Protein AF-A0A7Z0DKK2-F1 (afdb_monomer_lite)

Radius of gyration: 14.48 Å; chains: 1; bounding box: 35×34×40 Å

Secondary structure (DSSP, 8-state):
-EEEEE-TTS-EEEEE----TTTHHHHHHHHHHHHHTT-B--B---GGGGTT-HHHHHHTTB-B------GGG-SS-TTT-TGGGT-EEE--TTTS-EEETTTTEEES-STTTT--S-TT---TTSHHHHHHHHTT-EES-SSS-BTTEEES-SS--------

InterPro domains:
  IPR009045 Peptidase M74/Hedgehog-like, zinc-binding domain superfamily [G3DSA:3.30.1380.10] (10-151)
  IPR009045 Peptidase M74/Hedgehog-like, zinc-binding domain superfamily [SSF55166] (3-151)
  IPR039561 Peptidase M15C [PF13539] (80-151)

pLDDT: mean 92.56, std 10.52, range [48.66, 98.81]

Foldseek 3Di:
DKAWAQAPVRDIDIADEDAAPLCPVLVRQLRVLRRVVRQHAHGHYECVVVVQDPQVCLLSQYWYFAGPDDPVRDPDDLQQDRNSRRFKIFTRCALQWWQDPVVRDTPPDCPNVVQDDDRRGDDDVDSNNCSQVQQQW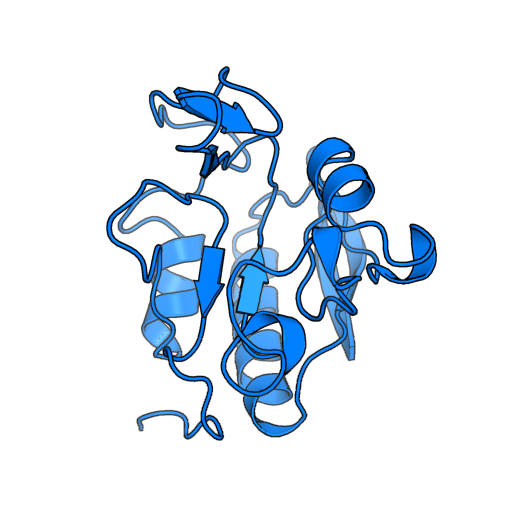DACQDPTRGRRMIGNDTRDDRDDGDD

Organism: NCBI:txid860243

Sequence (163 aa):
MRVSFMDFDGVKQRGQLVVNRDVAASVSRIFSSLYDARFPIRKMQPVEEYDGDANASLADDNTSAYNCRREDQINAPFRESPHANGRAIDINPFENPWKDLRCTCWFPSGDYRARKEAPGVILRDGVVWKAFRREGWIWQNIDVPDYMHFDTGYPSEPFRSRP

Structure (mmCIF, N/CA/C/O backbone):
data_AF-A0A7Z0DKK2-F1
#
_entry.id   AF-A0A7Z0DKK2-F1
#
loop_
_atom_site.group_PDB
_atom_site.id
_atom_site.type_symbol
_atom_site.label_atom_id
_atom_site.label_alt_id
_atom_site.label_comp_id
_atom_site.label_asym_id
_atom_site.label_entity_id
_atom_site.label_seq_id
_atom_site.pdbx_PDB_ins_code
_atom_site.Cartn_x
_atom_site.Cartn_y
_atom_site.Cartn_z
_atom_site.occupancy
_atom_site.B_iso_or_equiv
_atom_site.auth_seq_id
_atom_site.auth_comp_id
_atom_site.auth_asym_id
_atom_site.auth_atom_id
_atom_site.pdbx_PDB_model_num
ATOM 1 N N . MET A 1 1 ? -8.392 -13.034 5.274 1.00 96.75 1 MET A N 1
ATOM 2 C CA . MET A 1 1 ? -9.085 -12.320 6.374 1.00 96.75 1 MET A CA 1
ATOM 3 C C . MET A 1 1 ? -9.907 -11.162 5.814 1.00 96.75 1 MET A C 1
ATOM 5 O O . MET A 1 1 ? -9.621 -10.729 4.707 1.00 96.75 1 MET A O 1
ATOM 9 N N . ARG A 1 2 ? -10.915 -10.664 6.545 1.00 97.62 2 ARG A N 1
ATOM 10 C CA . ARG A 1 2 ? -11.711 -9.488 6.143 1.00 97.62 2 ARG A CA 1
ATOM 11 C C . ARG A 1 2 ? -11.484 -8.329 7.107 1.00 97.62 2 ARG A C 1
ATOM 13 O O . ARG A 1 2 ? -11.580 -8.542 8.314 1.00 97.62 2 ARG A O 1
ATOM 20 N N . VAL A 1 3 ? -11.264 -7.127 6.582 1.00 97.88 3 VAL A N 1
ATOM 21 C CA . VAL A 1 3 ? -11.042 -5.892 7.359 1.00 97.88 3 VAL A CA 1
ATOM 22 C C . VAL A 1 3 ? -11.992 -4.789 6.893 1.00 97.88 3 VAL A C 1
ATOM 24 O O . VAL A 1 3 ? -12.521 -4.855 5.784 1.00 97.88 3 VAL A O 1
ATOM 27 N N . SER A 1 4 ? -12.262 -3.804 7.752 1.00 98.12 4 SER A N 1
ATOM 28 C CA . SER A 1 4 ? -13.007 -2.602 7.347 1.00 98.12 4 SER A CA 1
ATOM 29 C C . SER A 1 4 ? -12.024 -1.530 6.881 1.00 98.12 4 SER A C 1
ATOM 31 O O . SER A 1 4 ? -10.928 -1.440 7.428 1.00 98.12 4 SER A O 1
ATOM 33 N N . PHE A 1 5 ? -12.420 -0.721 5.905 1.00 98.56 5 PHE A N 1
ATOM 34 C CA . PHE A 1 5 ? -11.668 0.453 5.456 1.00 98.56 5 PHE A CA 1
ATOM 35 C C . PHE A 1 5 ? -12.638 1.588 5.106 1.00 98.56 5 PHE A C 1
ATOM 37 O O . PHE A 1 5 ? -13.845 1.357 5.016 1.00 98.56 5 PHE A O 1
ATOM 44 N N . MET A 1 6 ? -12.124 2.806 4.966 1.00 98.56 6 MET A N 1
ATOM 45 C CA . MET A 1 6 ? -12.878 3.938 4.424 1.00 98.56 6 MET A CA 1
ATOM 46 C C . MET A 1 6 ? -12.463 4.111 2.970 1.00 98.56 6 MET A C 1
ATOM 48 O O . MET A 1 6 ? -11.263 4.142 2.697 1.00 98.56 6 MET A O 1
ATOM 52 N N . ASP A 1 7 ? -13.417 4.185 2.049 1.00 98.44 7 ASP A N 1
ATOM 53 C CA . ASP A 1 7 ? -13.105 4.537 0.666 1.00 98.44 7 ASP A CA 1
ATOM 54 C C . ASP A 1 7 ? -12.812 6.037 0.514 1.00 98.44 7 ASP A C 1
ATOM 56 O O . ASP A 1 7 ? -12.811 6.805 1.482 1.00 98.44 7 ASP A O 1
ATOM 60 N N . PHE A 1 8 ? -12.514 6.458 -0.712 1.00 98.25 8 PHE A N 1
ATOM 61 C CA . PHE A 1 8 ? -12.205 7.855 -1.016 1.00 98.25 8 PHE A CA 1
ATOM 62 C C . PHE A 1 8 ? -13.402 8.800 -0.881 1.00 98.25 8 PHE A C 1
ATOM 64 O O . PHE A 1 8 ? -13.187 9.998 -0.703 1.00 98.25 8 PHE A O 1
ATOM 71 N N . ASP A 1 9 ? -14.629 8.277 -0.886 1.00 97.94 9 ASP A N 1
ATOM 72 C CA . ASP A 1 9 ? -15.845 9.045 -0.604 1.00 97.94 9 ASP A CA 1
ATOM 73 C C . ASP A 1 9 ? -16.131 9.116 0.910 1.00 97.94 9 ASP A C 1
ATOM 75 O O . ASP A 1 9 ? -17.108 9.723 1.356 1.00 97.94 9 ASP A O 1
ATOM 79 N N . GLY A 1 10 ? -15.268 8.510 1.733 1.00 97.44 10 GLY A N 1
ATOM 80 C CA . GLY A 1 10 ? -15.417 8.461 3.181 1.00 97.44 10 GLY A CA 1
ATOM 81 C C . GLY A 1 10 ? -16.514 7.499 3.636 1.00 97.44 10 GLY A C 1
ATOM 82 O O . GLY A 1 10 ? -17.016 7.633 4.758 1.00 97.44 10 GLY A O 1
ATOM 83 N N . VAL A 1 11 ? -16.889 6.536 2.794 1.00 98.38 11 VAL A N 1
ATOM 84 C CA . VAL A 1 11 ? -17.871 5.501 3.106 1.00 98.38 11 VAL A CA 1
ATOM 85 C C . VAL A 1 11 ? -17.153 4.264 3.635 1.00 98.38 11 VAL A C 1
ATOM 87 O O . VAL A 1 11 ? -16.093 3.852 3.163 1.00 98.38 11 VAL A O 1
ATOM 90 N N . LYS A 1 12 ? -17.734 3.654 4.670 1.00 98.38 12 LYS A N 1
ATOM 91 C CA . LYS A 1 12 ? -17.225 2.402 5.226 1.00 98.38 12 LYS A CA 1
ATOM 92 C C . LYS A 1 12 ? -17.419 1.274 4.220 1.00 98.38 12 LYS A C 1
ATOM 94 O O . LYS A 1 12 ? -18.549 0.942 3.871 1.00 98.38 12 LYS A O 1
ATOM 99 N N . GLN A 1 13 ? -16.329 0.592 3.913 1.00 98.56 13 GLN A N 1
ATOM 100 C CA . GLN A 1 13 ? -16.299 -0.607 3.092 1.00 98.56 13 GLN A CA 1
ATOM 101 C C . GLN A 1 13 ? -15.731 -1.799 3.867 1.00 98.56 13 GLN A C 1
ATOM 103 O O . GLN A 1 13 ? -15.197 -1.671 4.978 1.00 98.56 13 GLN A O 1
ATOM 108 N N . ARG A 1 14 ? -15.850 -2.991 3.275 1.00 98.00 14 ARG A N 1
ATOM 109 C CA . ARG A 1 14 ? -15.239 -4.219 3.791 1.00 98.00 14 ARG A CA 1
ATOM 110 C C . ARG A 1 14 ? -14.411 -4.886 2.703 1.00 98.00 14 ARG A C 1
ATOM 112 O O . ARG A 1 14 ? -14.945 -5.262 1.669 1.00 98.00 14 ARG A O 1
ATOM 119 N N . GLY A 1 15 ? -13.120 -5.038 2.970 1.00 97.75 15 GLY A N 1
ATOM 120 C CA . GLY A 1 15 ? -12.144 -5.612 2.051 1.00 97.75 15 GLY A CA 1
ATOM 121 C C . GLY A 1 15 ? -11.674 -6.991 2.485 1.00 97.75 15 GLY A C 1
ATOM 122 O O . GLY A 1 15 ? -11.906 -7.421 3.626 1.00 97.75 15 GLY A O 1
ATOM 123 N N . GLN A 1 16 ? -10.991 -7.683 1.578 1.00 98.19 16 GLN A N 1
ATOM 124 C CA . GLN A 1 16 ? -10.400 -8.987 1.839 1.00 98.19 16 GLN A CA 1
ATOM 125 C C . GLN A 1 16 ? -8.914 -8.989 1.486 1.00 98.19 16 GLN A C 1
ATOM 127 O O . GLN A 1 16 ? -8.526 -8.625 0.385 1.00 98.19 16 GLN A O 1
ATOM 132 N N . LEU A 1 17 ? -8.099 -9.463 2.429 1.00 98.06 17 LEU A N 1
ATOM 133 C CA . LEU A 1 17 ? -6.670 -9.702 2.238 1.00 98.06 17 LEU A CA 1
ATOM 134 C C . LEU A 1 17 ? -6.370 -11.172 2.485 1.00 98.06 17 LEU A C 1
ATOM 136 O O . LEU A 1 17 ? -6.801 -11.746 3.494 1.00 98.06 17 LEU A O 1
ATOM 140 N N . VAL A 1 18 ? -5.606 -11.779 1.589 1.00 97.25 18 VAL A N 1
ATOM 141 C CA . VAL A 1 18 ? -4.997 -13.090 1.805 1.00 97.25 18 VAL A CA 1
ATOM 142 C C . VAL A 1 18 ? -3.612 -12.838 2.390 1.00 97.25 18 VAL A C 1
ATOM 144 O O . VAL A 1 18 ? -2.803 -12.138 1.793 1.00 97.25 18 VAL A O 1
ATOM 147 N N . VAL A 1 19 ? -3.373 -13.329 3.604 1.00 97.44 19 VAL A N 1
ATOM 148 C CA . VAL A 1 19 ? -2.140 -13.085 4.365 1.00 97.44 19 VAL A CA 1
ATOM 149 C C . VAL A 1 19 ? -1.721 -14.363 5.069 1.00 97.44 19 VAL A C 1
ATOM 151 O O . VAL A 1 19 ? -2.560 -15.229 5.344 1.00 97.44 19 VAL A O 1
ATOM 154 N N . ASN A 1 20 ? -0.441 -14.466 5.405 1.00 96.25 20 ASN A N 1
ATOM 155 C CA . ASN A 1 20 ? 0.044 -15.546 6.243 1.00 96.25 20 ASN A CA 1
ATOM 156 C C . ASN A 1 20 ? -0.601 -15.479 7.635 1.00 96.25 20 ASN A C 1
ATOM 158 O O . ASN A 1 20 ? -0.921 -14.407 8.158 1.00 96.25 20 ASN A O 1
ATOM 162 N N . ARG A 1 21 ? -0.778 -16.642 8.265 1.00 95.94 21 ARG A N 1
ATOM 163 C CA . ARG A 1 21 ? -1.366 -16.733 9.604 1.00 95.94 21 ARG A CA 1
ATOM 164 C C . ARG A 1 21 ? -0.547 -15.965 10.644 1.00 95.94 21 ARG A C 1
ATOM 166 O O . ARG A 1 21 ? -1.140 -15.413 11.568 1.00 95.94 21 ARG A O 1
ATOM 173 N N . ASP A 1 22 ? 0.775 -15.933 10.504 1.00 96.19 22 ASP A N 1
ATOM 174 C CA . ASP A 1 22 ? 1.674 -15.279 11.462 1.00 96.19 22 ASP A CA 1
ATOM 175 C C . ASP A 1 22 ? 1.559 -13.741 11.474 1.00 96.19 22 ASP A C 1
ATOM 177 O O . ASP A 1 22 ? 1.733 -13.128 12.526 1.00 96.19 22 ASP A O 1
ATOM 181 N N . VAL A 1 23 ? 1.160 -13.114 10.363 1.00 97.62 23 VAL A N 1
ATOM 182 C CA . VAL A 1 23 ? 0.934 -11.659 10.283 1.00 97.62 23 VAL A CA 1
ATOM 183 C C . VAL A 1 23 ? -0.520 -11.242 10.518 1.00 97.62 23 VAL A C 1
ATOM 185 O O . VAL A 1 23 ? -0.780 -10.063 10.746 1.00 97.62 23 VAL A O 1
ATOM 188 N N . ALA A 1 24 ? -1.486 -12.166 10.513 1.00 97.50 24 ALA A N 1
ATOM 189 C CA . ALA A 1 24 ? -2.917 -11.834 10.521 1.00 97.50 24 ALA A CA 1
ATOM 190 C C . ALA A 1 24 ? -3.345 -10.902 11.676 1.00 97.50 24 ALA A C 1
ATOM 192 O O . ALA A 1 24 ? -4.135 -9.978 11.476 1.00 97.50 24 ALA A O 1
ATOM 193 N N . ALA A 1 25 ? -2.803 -11.106 12.883 1.00 96.94 25 ALA A N 1
ATOM 194 C CA . ALA A 1 25 ? -3.094 -10.245 14.032 1.00 96.94 25 ALA A CA 1
ATOM 195 C C . ALA A 1 25 ? -2.501 -8.833 13.875 1.00 96.94 25 ALA A C 1
ATOM 197 O O . ALA A 1 25 ? -3.151 -7.851 14.231 1.00 96.94 25 ALA A O 1
ATOM 198 N N . SER A 1 26 ? -1.291 -8.736 13.317 1.00 97.94 26 SER A N 1
ATOM 199 C CA . SER A 1 26 ? -0.626 -7.466 13.017 1.00 97.94 26 SER A CA 1
ATOM 200 C C . SER A 1 26 ? -1.397 -6.684 11.955 1.00 97.94 26 SER A C 1
ATOM 202 O O . SER A 1 26 ? -1.799 -5.549 12.195 1.00 97.94 26 SER A O 1
ATOM 204 N N . VAL A 1 27 ? -1.744 -7.338 10.843 1.00 98.38 27 VAL A N 1
ATOM 205 C CA . VAL A 1 27 ? -2.567 -6.760 9.770 1.00 98.38 27 VAL A CA 1
ATOM 206 C C . VAL A 1 27 ? -3.905 -6.263 10.315 1.00 98.38 27 VAL A C 1
ATOM 208 O O . VAL A 1 27 ? -4.313 -5.145 10.010 1.00 98.38 27 VAL A O 1
ATOM 211 N N . SER A 1 28 ? -4.568 -7.028 11.189 1.00 98.25 28 SER A N 1
ATOM 212 C CA . SER A 1 28 ? -5.812 -6.568 11.817 1.00 98.25 28 SER A CA 1
ATOM 213 C C . SER A 1 28 ? -5.634 -5.247 12.572 1.00 98.25 28 SER A C 1
ATOM 215 O O . SER A 1 28 ? -6.487 -4.374 12.454 1.00 98.25 28 SER A O 1
ATOM 217 N N . ARG A 1 29 ? -4.548 -5.080 13.339 1.00 98.38 29 ARG A N 1
ATOM 218 C CA . ARG A 1 29 ? -4.279 -3.842 14.092 1.00 98.38 29 ARG A CA 1
ATOM 219 C C . ARG A 1 29 ? -3.906 -2.675 13.183 1.00 98.38 29 ARG A C 1
ATOM 221 O O . ARG A 1 29 ? -4.344 -1.555 13.442 1.00 98.38 29 ARG A O 1
ATOM 228 N N . ILE A 1 30 ? -3.146 -2.934 12.118 1.00 98.69 30 ILE A N 1
ATOM 229 C CA . ILE A 1 30 ? -2.813 -1.934 11.096 1.00 98.69 30 ILE A CA 1
ATOM 230 C C . ILE A 1 30 ? -4.101 -1.384 10.493 1.00 98.69 30 ILE A C 1
ATOM 232 O O . ILE A 1 30 ? -4.355 -0.188 10.601 1.00 98.69 30 ILE A O 1
ATOM 236 N N . PHE A 1 31 ? -4.952 -2.244 9.931 1.00 98.62 31 PHE A N 1
ATOM 237 C CA . PHE A 1 31 ? -6.155 -1.786 9.237 1.00 98.62 31 PHE A CA 1
ATOM 238 C C . PHE A 1 31 ? -7.202 -1.183 10.172 1.00 98.62 31 PHE A C 1
ATOM 240 O O . PHE A 1 31 ? -7.856 -0.226 9.768 1.00 98.62 31 PHE A O 1
ATOM 247 N N . SER A 1 32 ? -7.311 -1.633 11.428 1.00 98.56 32 SER A N 1
ATOM 248 C CA . SER A 1 32 ? -8.105 -0.907 12.431 1.00 98.56 32 SER A CA 1
ATOM 249 C C . SER A 1 32 ? -7.573 0.513 12.647 1.00 98.56 32 SER A C 1
ATOM 251 O O . SER A 1 32 ? -8.341 1.466 12.601 1.00 98.56 32 SER A O 1
ATOM 253 N N . SER A 1 33 ? -6.252 0.681 12.784 1.00 98.56 33 SER A N 1
ATOM 254 C CA . SER A 1 33 ? -5.630 2.001 12.945 1.00 98.56 33 SER A CA 1
ATOM 255 C C . SER A 1 33 ? -5.844 2.912 11.731 1.00 98.56 33 SER A C 1
ATOM 257 O O . SER A 1 33 ? -6.000 4.117 11.909 1.00 98.56 33 SER A O 1
ATOM 259 N N . LEU A 1 34 ? -5.828 2.364 10.510 1.00 98.75 34 LEU A N 1
ATOM 260 C CA . LEU A 1 34 ? -6.099 3.130 9.286 1.00 98.75 34 LEU A CA 1
ATOM 261 C C . LEU A 1 34 ? -7.575 3.515 9.174 1.00 98.75 34 LEU A C 1
ATOM 263 O O . LEU A 1 34 ? -7.885 4.647 8.805 1.00 98.75 34 LEU A O 1
ATOM 267 N N . TYR A 1 35 ? -8.470 2.591 9.526 1.00 98.62 35 TYR A N 1
ATOM 268 C CA . TYR A 1 35 ? -9.910 2.814 9.549 1.00 98.62 35 TYR A CA 1
ATOM 269 C C . TYR A 1 35 ? -10.298 3.913 10.546 1.00 98.62 35 TYR A C 1
ATOM 271 O O . TYR A 1 35 ? -11.008 4.847 10.175 1.00 98.62 35 TYR A O 1
ATOM 279 N N . ASP A 1 36 ? -9.779 3.853 11.775 1.00 98.44 36 ASP A N 1
ATOM 280 C CA . ASP A 1 36 ? -10.046 4.850 12.820 1.00 98.44 36 ASP A CA 1
ATOM 281 C C . ASP A 1 36 ? -9.525 6.238 12.428 1.00 98.44 36 ASP A C 1
ATOM 283 O O . ASP A 1 36 ? -10.170 7.255 12.684 1.00 98.44 36 ASP A O 1
ATOM 287 N N . ALA A 1 37 ? -8.383 6.281 11.739 1.00 98.31 37 ALA A N 1
ATOM 288 C CA . ALA A 1 37 ? -7.821 7.510 11.191 1.00 98.31 37 ALA A CA 1
ATOM 289 C C . ALA A 1 37 ? -8.486 7.972 9.884 1.00 98.31 37 ALA A C 1
ATOM 291 O O . ALA A 1 37 ? -8.100 9.010 9.347 1.00 98.31 37 ALA A O 1
ATOM 292 N N . ARG A 1 38 ? -9.462 7.215 9.365 1.00 98.38 38 ARG A N 1
ATOM 293 C CA . ARG A 1 38 ? -10.163 7.478 8.101 1.00 98.38 38 ARG A CA 1
ATOM 294 C C . ARG A 1 38 ? -9.217 7.669 6.912 1.00 98.38 38 ARG A C 1
ATOM 296 O O . ARG A 1 38 ? -9.498 8.467 6.022 1.00 98.38 38 ARG A O 1
ATOM 303 N N . PHE A 1 39 ? -8.097 6.945 6.892 1.00 98.69 39 PHE A N 1
ATOM 304 C CA . PHE A 1 39 ? -7.215 6.944 5.729 1.00 98.69 39 PHE A CA 1
ATOM 305 C C . PHE A 1 39 ? -7.950 6.291 4.545 1.00 98.69 39 PHE A C 1
ATOM 307 O O . PHE A 1 39 ? -8.420 5.157 4.698 1.00 98.69 39 PHE A O 1
ATOM 314 N N . PRO A 1 40 ? -8.075 6.975 3.393 1.00 98.62 40 PRO A N 1
ATOM 315 C CA . PRO A 1 40 ? -8.845 6.459 2.273 1.00 98.62 40 PRO A CA 1
ATOM 316 C C . PRO A 1 40 ? -8.081 5.338 1.564 1.00 98.62 40 PRO A C 1
ATOM 318 O O . PRO A 1 40 ? -6.900 5.473 1.238 1.00 98.62 40 PRO A O 1
ATOM 321 N N . ILE A 1 41 ? -8.769 4.230 1.314 1.00 98.81 41 ILE A N 1
ATOM 322 C CA . ILE A 1 41 ? -8.275 3.087 0.544 1.00 98.81 41 ILE A CA 1
ATOM 323 C C . ILE A 1 41 ? -9.229 2.856 -0.618 1.00 98.81 41 ILE A C 1
ATOM 325 O O . ILE A 1 41 ? -10.437 2.797 -0.412 1.00 98.81 41 ILE A O 1
ATOM 329 N N . ARG A 1 42 ? -8.709 2.729 -1.840 1.00 98.38 42 ARG A N 1
ATOM 330 C CA . ARG A 1 42 ? -9.541 2.665 -3.050 1.00 98.38 42 ARG A CA 1
ATOM 331 C C . ARG A 1 42 ? -10.433 1.437 -3.062 1.00 98.38 42 ARG A C 1
ATOM 333 O O . ARG A 1 42 ? -11.649 1.531 -3.204 1.00 98.38 42 ARG A O 1
ATOM 340 N N . LYS A 1 43 ? -9.795 0.280 -2.941 1.00 98.25 43 LYS A N 1
ATOM 341 C CA . LYS A 1 43 ? -10.413 -1.039 -2.912 1.00 98.25 43 LYS A CA 1
ATOM 342 C C . LYS A 1 43 ? -9.431 -2.039 -2.323 1.00 98.25 43 LYS A C 1
ATOM 344 O O . LYS A 1 43 ? -8.245 -1.748 -2.159 1.00 98.25 43 LYS A O 1
ATOM 349 N N . MET A 1 44 ? -9.955 -3.206 -1.975 1.00 98.44 44 MET A N 1
ATOM 350 C CA . MET A 1 44 ? -9.178 -4.269 -1.357 1.00 98.44 44 MET A CA 1
ATOM 351 C C . MET A 1 44 ? -9.810 -5.623 -1.656 1.00 98.44 44 MET A C 1
ATOM 353 O O . MET A 1 44 ? -10.729 -6.076 -0.961 1.00 98.44 44 MET A O 1
ATOM 357 N N . GLN A 1 45 ? -9.311 -6.238 -2.716 1.00 97.81 45 GLN A N 1
ATOM 358 C CA . GLN A 1 45 ? -9.734 -7.524 -3.240 1.00 97.81 45 GLN A CA 1
ATOM 359 C C . GLN A 1 45 ? -8.538 -8.485 -3.306 1.00 97.81 45 GLN A C 1
ATOM 361 O O . GLN A 1 45 ? -7.402 -8.045 -3.510 1.00 97.81 45 GLN A O 1
ATOM 366 N N . PRO A 1 46 ? -8.759 -9.798 -3.125 1.00 95.69 46 PRO A N 1
ATOM 367 C CA . PRO A 1 46 ? -7.734 -10.801 -3.387 1.00 95.69 46 PRO A CA 1
ATOM 368 C C . PRO A 1 46 ? -7.267 -10.726 -4.849 1.00 95.69 46 PRO A C 1
ATOM 370 O O . PRO A 1 46 ? -8.068 -10.436 -5.735 1.00 95.69 46 PRO A O 1
ATOM 373 N N . VAL A 1 47 ? -5.988 -11.006 -5.113 1.00 93.75 47 VAL A N 1
ATOM 374 C CA . VAL A 1 47 ? -5.432 -10.971 -6.484 1.00 93.75 47 VAL A CA 1
ATOM 375 C C . VAL A 1 47 ? -6.059 -12.059 -7.373 1.00 93.75 47 VAL A C 1
ATOM 377 O O . VAL A 1 47 ? -6.050 -11.966 -8.595 1.00 93.75 47 VAL A O 1
ATOM 380 N N . GLU A 1 48 ? -6.671 -13.073 -6.768 1.00 92.25 48 GLU A N 1
ATOM 381 C CA . GLU A 1 48 ? -7.454 -14.109 -7.436 1.00 92.25 48 GLU A CA 1
ATOM 382 C C . GLU A 1 48 ? -8.665 -13.553 -8.205 1.00 92.25 48 GLU A C 1
ATOM 384 O O . GLU A 1 48 ? -9.051 -14.149 -9.204 1.00 92.25 48 GLU A O 1
ATOM 389 N N . GLU A 1 49 ? -9.217 -12.397 -7.813 1.00 95.56 49 GLU A N 1
ATOM 390 C CA . GLU A 1 49 ? -10.278 -11.703 -8.572 1.00 95.56 49 GLU A CA 1
ATOM 391 C C . GLU A 1 49 ? -9.770 -11.127 -9.910 1.00 95.56 49 GLU A C 1
ATOM 393 O O . GLU A 1 49 ? -10.558 -10.709 -10.754 1.00 95.56 49 GLU A O 1
ATOM 398 N N . TYR A 1 50 ? -8.449 -11.125 -10.109 1.00 93.62 50 TYR A N 1
ATOM 399 C CA . TYR A 1 50 ? -7.761 -10.705 -11.328 1.00 93.62 50 TYR A CA 1
ATOM 400 C C . TYR A 1 50 ? -7.102 -11.896 -12.046 1.00 93.62 50 TYR A C 1
ATOM 402 O O . TYR A 1 50 ? -6.105 -11.719 -12.741 1.00 93.62 50 TYR A O 1
ATOM 410 N N . ASP A 1 51 ? -7.577 -13.129 -11.828 1.00 90.62 51 ASP A N 1
ATOM 411 C CA . ASP A 1 51 ? -6.995 -14.364 -12.390 1.00 90.62 51 ASP A CA 1
ATOM 412 C C . ASP A 1 51 ? -5.490 -14.546 -12.073 1.00 90.62 51 ASP A C 1
ATOM 414 O O . ASP A 1 51 ? -4.722 -15.161 -12.832 1.00 90.62 51 ASP A O 1
ATOM 418 N N . GLY A 1 52 ? -5.054 -13.987 -10.936 1.00 87.50 52 GLY A N 1
ATOM 419 C CA . GLY A 1 52 ? -3.655 -13.979 -10.507 1.00 87.50 52 GLY A CA 1
ATOM 420 C C . GLY A 1 52 ? -2.795 -12.885 -11.152 1.00 87.50 52 GLY A C 1
ATOM 421 O O . GLY A 1 52 ? -1.587 -12.860 -10.928 1.00 87.50 52 GLY A O 1
ATOM 422 N N . ASP A 1 53 ? -3.365 -11.981 -11.952 1.00 89.75 53 ASP A N 1
ATOM 423 C CA . ASP A 1 53 ? -2.610 -10.913 -12.603 1.00 89.75 53 ASP A CA 1
ATOM 424 C C . ASP A 1 53 ? -2.304 -9.758 -11.636 1.00 89.75 53 ASP A C 1
ATOM 426 O O . ASP A 1 53 ? -3.109 -8.857 -11.379 1.00 89.75 53 ASP A O 1
ATOM 430 N N . ALA A 1 54 ? -1.070 -9.773 -11.130 1.00 88.19 54 ALA A N 1
ATOM 431 C CA . ALA A 1 54 ? -0.500 -8.721 -10.302 1.00 88.19 54 ALA A CA 1
ATOM 432 C C . ALA A 1 54 ? -0.606 -7.326 -10.938 1.00 88.19 54 ALA A C 1
ATOM 434 O O . ALA A 1 54 ? -0.945 -6.361 -10.257 1.00 88.19 54 ALA A O 1
ATOM 435 N N . ASN A 1 55 ? -0.305 -7.211 -12.233 1.00 90.44 55 ASN A N 1
ATOM 436 C CA . ASN A 1 55 ? -0.256 -5.922 -12.913 1.00 90.44 55 ASN A CA 1
ATOM 437 C C . ASN A 1 55 ? -1.664 -5.371 -13.126 1.00 90.44 55 ASN A C 1
ATOM 439 O O . ASN A 1 55 ? -1.860 -4.171 -12.953 1.00 90.44 55 ASN A O 1
ATOM 443 N N . ALA A 1 56 ? -2.638 -6.231 -13.440 1.00 94.00 56 ALA A N 1
ATOM 444 C CA . ALA A 1 56 ? -4.042 -5.834 -13.523 1.00 94.00 56 ALA A CA 1
ATOM 445 C C . ALA A 1 56 ? -4.567 -5.338 -12.164 1.00 94.00 56 ALA A C 1
ATOM 447 O O . ALA A 1 56 ? -5.177 -4.274 -12.099 1.00 94.00 56 ALA A O 1
ATOM 448 N N . SER A 1 57 ? -4.248 -6.047 -11.074 1.00 95.69 57 SER A N 1
ATOM 449 C CA . SER A 1 57 ? -4.585 -5.623 -9.707 1.00 95.69 57 SER A CA 1
ATOM 450 C C . SER A 1 57 ? -3.978 -4.255 -9.366 1.00 95.69 57 SER A C 1
ATOM 452 O O . SER A 1 57 ? -4.668 -3.369 -8.865 1.00 95.69 57 SER A O 1
ATOM 454 N N . LEU A 1 58 ? -2.688 -4.055 -9.648 1.00 94.88 58 LEU A N 1
ATOM 455 C CA . LEU A 1 58 ? -2.012 -2.779 -9.400 1.00 94.88 58 LEU A CA 1
ATOM 456 C C . LEU A 1 58 ? -2.593 -1.641 -10.259 1.00 94.88 58 LEU A C 1
ATOM 458 O O . LEU A 1 58 ? -2.818 -0.547 -9.749 1.00 94.88 58 LEU A O 1
ATOM 462 N N . ALA A 1 59 ? -2.864 -1.891 -11.544 1.00 96.19 59 ALA A N 1
ATOM 463 C CA . ALA A 1 59 ? -3.449 -0.908 -12.459 1.00 96.19 59 ALA A CA 1
ATOM 464 C C . ALA A 1 59 ? -4.875 -0.492 -12.066 1.00 96.19 59 ALA A C 1
ATOM 466 O O . ALA A 1 59 ? -5.281 0.632 -12.350 1.00 96.19 59 ALA A O 1
ATOM 467 N N . ASP A 1 60 ? -5.608 -1.371 -11.384 1.00 97.94 60 ASP A N 1
ATOM 468 C CA . ASP A 1 60 ? -6.943 -1.108 -10.845 1.00 97.94 60 ASP A CA 1
ATOM 469 C C . ASP A 1 60 ? -6.920 -0.512 -9.418 1.00 97.94 60 ASP A C 1
ATOM 471 O O . ASP A 1 60 ? -7.943 -0.461 -8.729 1.00 97.94 60 ASP A O 1
ATOM 475 N N . ASP A 1 61 ? -5.746 -0.053 -8.969 1.00 98.25 61 ASP A N 1
ATOM 476 C CA . ASP A 1 61 ? -5.531 0.612 -7.681 1.00 98.25 61 ASP A CA 1
ATOM 477 C C . ASP A 1 61 ? -5.974 -0.251 -6.480 1.00 98.25 61 ASP A C 1
ATOM 479 O O . ASP A 1 61 ? -6.520 0.214 -5.476 1.00 98.25 61 ASP A O 1
ATOM 483 N N . ASN A 1 62 ? -5.754 -1.564 -6.589 1.00 98.50 62 ASN A N 1
ATOM 484 C CA . ASN A 1 62 ? -6.156 -2.529 -5.577 1.00 98.50 62 ASN A CA 1
ATOM 485 C C . ASN A 1 62 ? -5.112 -2.682 -4.465 1.00 98.50 62 ASN A C 1
ATOM 487 O O . ASN A 1 62 ? -3.972 -3.081 -4.709 1.00 98.50 62 ASN A O 1
ATOM 491 N N . THR A 1 63 ? -5.533 -2.449 -3.219 1.00 98.62 63 THR A N 1
ATOM 492 C CA . THR A 1 63 ? -4.733 -2.799 -2.040 1.00 98.62 63 THR A CA 1
ATOM 493 C C . THR A 1 63 ? -4.757 -4.311 -1.843 1.00 98.62 63 THR A C 1
ATOM 495 O O . THR A 1 63 ? -5.812 -4.895 -1.589 1.00 98.62 63 THR A O 1
ATOM 498 N N . SER A 1 64 ? -3.594 -4.951 -1.918 1.00 97.62 64 SER A N 1
ATOM 499 C CA . SER A 1 64 ? -3.476 -6.412 -1.876 1.00 97.62 64 SER A CA 1
ATOM 500 C C . SER A 1 64 ? -2.261 -6.858 -1.065 1.00 97.62 64 SER A C 1
ATOM 502 O O . SER A 1 64 ? -1.399 -6.052 -0.722 1.00 97.62 64 SER A O 1
ATOM 504 N N . ALA A 1 65 ? -2.222 -8.140 -0.693 1.00 95.81 65 ALA A N 1
ATOM 505 C CA . ALA A 1 65 ? -1.179 -8.692 0.166 1.00 95.81 65 ALA A CA 1
ATOM 506 C C . ALA A 1 65 ? -0.504 -9.912 -0.464 1.00 95.81 65 ALA A C 1
ATOM 508 O O . ALA A 1 65 ? 0.568 -9.806 -1.048 1.00 95.81 65 ALA A O 1
ATOM 509 N N . TYR A 1 66 ? -1.128 -11.084 -0.382 1.00 91.94 66 TYR A N 1
ATOM 510 C CA . TYR A 1 66 ? -0.640 -12.254 -1.098 1.00 91.94 66 TYR A CA 1
ATOM 511 C C . TYR A 1 66 ? -0.803 -12.104 -2.611 1.00 91.94 66 TYR A C 1
ATOM 513 O O . TYR A 1 66 ? -1.812 -11.580 -3.082 1.00 91.94 66 TYR A O 1
ATOM 521 N N . ASN A 1 67 ? 0.175 -12.613 -3.359 1.00 83.88 67 ASN A N 1
ATOM 522 C CA . ASN A 1 67 ? 0.131 -12.651 -4.811 1.00 83.88 67 ASN A CA 1
ATOM 523 C C . ASN A 1 67 ? 0.721 -13.971 -5.338 1.00 83.88 67 ASN A C 1
ATOM 525 O O . ASN A 1 67 ? 1.922 -14.219 -5.198 1.00 83.88 67 ASN A O 1
ATOM 529 N N . CYS A 1 68 ? -0.127 -14.795 -5.960 1.00 68.62 68 CYS A N 1
ATOM 530 C CA . CYS A 1 68 ? 0.264 -15.950 -6.775 1.00 68.62 68 CYS A CA 1
ATOM 531 C C . CYS A 1 68 ? 0.872 -15.460 -8.098 1.00 68.62 68 CYS A C 1
ATOM 533 O O . CYS A 1 68 ? 0.226 -15.514 -9.142 1.00 68.62 68 CYS A O 1
ATOM 535 N N . ARG A 1 69 ? 2.103 -14.946 -8.071 1.00 65.06 69 ARG A N 1
ATOM 536 C CA . ARG A 1 69 ? 2.750 -14.463 -9.298 1.00 65.06 69 ARG A CA 1
ATOM 537 C C . ARG A 1 69 ? 3.069 -15.633 -10.233 1.00 65.06 69 ARG A C 1
ATOM 539 O O . ARG A 1 69 ? 3.582 -16.660 -9.785 1.00 65.06 69 ARG A O 1
ATOM 546 N N . ARG A 1 70 ? 2.794 -15.462 -11.528 1.00 65.56 70 ARG A N 1
ATOM 547 C CA . ARG A 1 70 ? 3.281 -16.349 -12.598 1.00 65.56 70 ARG A CA 1
ATOM 548 C C . ARG A 1 70 ? 4.789 -16.152 -12.784 1.00 65.56 70 ARG A C 1
ATOM 550 O O . ARG A 1 70 ? 5.309 -15.103 -12.418 1.00 65.56 70 ARG A O 1
ATOM 557 N N . GLU A 1 71 ? 5.506 -17.137 -13.330 1.00 59.59 71 GLU A N 1
ATOM 558 C CA . GLU A 1 71 ? 6.977 -17.083 -13.475 1.00 59.59 71 GLU A CA 1
ATOM 559 C C . GLU A 1 71 ? 7.490 -15.813 -14.176 1.00 59.59 71 GLU A C 1
ATOM 561 O O . GLU A 1 71 ? 8.518 -15.270 -13.781 1.00 59.59 71 GLU A O 1
ATOM 566 N N . ASP A 1 72 ? 6.747 -15.283 -15.147 1.00 59.66 72 ASP A N 1
ATOM 567 C CA . ASP A 1 72 ? 7.047 -14.049 -15.887 1.00 59.66 72 ASP A CA 1
ATOM 568 C C . ASP A 1 72 ? 6.814 -12.752 -15.084 1.00 59.66 72 ASP A C 1
ATOM 570 O O . ASP A 1 72 ? 7.243 -11.671 -15.490 1.00 59.66 72 ASP A O 1
ATOM 574 N N . GLN A 1 73 ? 6.164 -12.849 -13.925 1.00 58.50 73 GLN A N 1
ATOM 575 C CA . GLN A 1 73 ? 5.850 -11.742 -13.015 1.00 58.50 73 GLN A CA 1
ATOM 576 C C . GLN A 1 73 ? 6.728 -11.762 -11.751 1.00 58.50 73 GLN A C 1
ATOM 578 O O . GLN A 1 73 ? 6.608 -10.899 -10.873 1.00 58.50 73 GLN A O 1
ATOM 583 N N . ILE A 1 74 ? 7.604 -12.760 -11.624 1.00 60.66 74 ILE A N 1
ATOM 584 C CA . ILE A 1 74 ? 8.437 -12.974 -10.449 1.00 60.66 74 ILE A CA 1
ATOM 585 C C . ILE A 1 74 ? 9.771 -12.225 -10.592 1.00 60.66 74 ILE A C 1
ATOM 587 O O . ILE A 1 74 ? 10.602 -12.557 -11.427 1.00 60.66 74 ILE A O 1
ATOM 591 N N . ASN A 1 75 ? 10.017 -11.264 -9.695 1.00 59.69 75 ASN A N 1
ATOM 592 C CA . ASN A 1 75 ? 11.325 -10.608 -9.541 1.00 59.69 75 ASN A CA 1
ATOM 593 C C . ASN A 1 75 ? 12.186 -11.243 -8.420 1.00 59.69 75 ASN A C 1
ATOM 595 O O . ASN A 1 75 ? 13.305 -10.796 -8.193 1.00 59.69 75 ASN A O 1
ATOM 599 N N . ALA A 1 76 ? 11.665 -12.246 -7.695 1.00 59.88 76 ALA A N 1
ATOM 600 C CA . ALA A 1 76 ? 12.349 -12.951 -6.600 1.00 59.88 76 ALA A CA 1
ATOM 601 C C . ALA A 1 76 ? 11.744 -14.350 -6.366 1.00 59.88 76 ALA A C 1
ATOM 603 O O . ALA A 1 76 ? 10.520 -14.461 -6.407 1.00 59.88 76 ALA A O 1
ATOM 604 N N . PRO A 1 77 ? 12.523 -15.405 -6.056 1.00 65.44 77 PRO A N 1
ATOM 605 C CA . PRO A 1 77 ? 11.996 -16.761 -5.869 1.00 65.44 77 PRO A CA 1
ATOM 606 C C . PRO A 1 77 ? 10.756 -16.811 -4.961 1.00 65.44 77 PRO A C 1
ATOM 608 O O . PRO A 1 77 ? 10.698 -16.117 -3.947 1.00 65.44 77 PRO A O 1
ATOM 611 N N . PHE A 1 78 ? 9.779 -17.673 -5.277 1.00 65.50 78 PHE A N 1
ATOM 612 C CA . PHE A 1 78 ? 8.514 -17.784 -4.523 1.00 65.50 78 PHE A CA 1
ATOM 613 C C . PHE A 1 78 ? 8.728 -17.939 -3.006 1.00 65.50 78 PHE A C 1
ATOM 615 O O . PHE A 1 78 ? 7.992 -17.378 -2.202 1.00 65.50 78 PHE A O 1
ATOM 622 N N . ARG A 1 79 ? 9.778 -18.664 -2.601 1.00 70.12 79 ARG A N 1
ATOM 623 C CA . ARG A 1 79 ? 10.120 -18.874 -1.185 1.00 70.12 79 ARG A CA 1
ATOM 624 C C . ARG A 1 79 ? 10.679 -17.633 -0.490 1.00 70.12 79 ARG A C 1
ATOM 626 O O . ARG A 1 79 ? 10.591 -17.553 0.725 1.00 70.12 79 ARG A O 1
ATOM 633 N N . GLU A 1 80 ? 11.226 -16.685 -1.236 1.00 79.75 80 GLU A N 1
ATOM 634 C CA . GLU A 1 80 ? 11.912 -15.511 -0.694 1.00 79.75 80 GLU A CA 1
ATOM 635 C C . GLU A 1 80 ? 11.037 -14.256 -0.748 1.00 79.75 80 GLU A C 1
ATOM 637 O O . GLU A 1 80 ? 11.193 -13.369 0.088 1.00 79.75 80 GLU A O 1
ATOM 642 N N . SER A 1 81 ? 10.089 -14.185 -1.690 1.00 86.44 81 SER A N 1
ATOM 643 C CA . SER A 1 81 ? 9.217 -13.020 -1.855 1.00 86.44 81 SER A CA 1
ATOM 644 C C . SER A 1 81 ? 8.199 -12.890 -0.709 1.00 86.44 81 SER A C 1
ATOM 646 O O . SER A 1 81 ? 7.401 -13.805 -0.477 1.00 86.44 81 SER A O 1
ATOM 648 N N . PRO A 1 82 ? 8.134 -11.735 -0.025 1.00 91.94 82 PRO A N 1
ATOM 649 C CA . PRO A 1 82 ? 7.131 -11.493 1.007 1.00 91.94 82 PRO A CA 1
ATOM 650 C C . PRO A 1 82 ? 5.685 -11.548 0.495 1.00 91.94 82 PRO A C 1
ATOM 652 O O . PRO A 1 82 ? 4.834 -12.128 1.169 1.00 91.94 82 PRO A O 1
ATOM 655 N N . HIS A 1 83 ? 5.396 -11.046 -0.713 1.00 92.81 83 HIS A N 1
ATOM 656 C CA . HIS A 1 83 ? 4.062 -11.180 -1.323 1.00 92.81 83 HIS A CA 1
ATOM 657 C C . HIS A 1 83 ? 3.696 -12.643 -1.572 1.00 92.81 83 HIS A C 1
ATOM 659 O O . HIS A 1 83 ? 2.606 -13.075 -1.206 1.00 92.81 83 HIS A O 1
ATOM 665 N N . ALA A 1 84 ? 4.622 -13.433 -2.121 1.00 89.50 84 ALA A N 1
ATOM 666 C CA . ALA A 1 84 ? 4.403 -14.858 -2.371 1.00 89.50 84 ALA A CA 1
ATOM 667 C C . ALA A 1 84 ? 4.224 -15.683 -1.082 1.00 89.50 84 ALA A C 1
ATOM 669 O O . ALA A 1 84 ? 3.742 -16.809 -1.128 1.00 89.50 84 ALA A O 1
ATOM 670 N N . ASN A 1 85 ? 4.575 -15.126 0.079 1.00 90.44 85 ASN A N 1
ATOM 671 C CA . ASN A 1 85 ? 4.370 -15.756 1.381 1.00 90.44 85 ASN A CA 1
ATOM 672 C C . ASN A 1 85 ? 3.236 -15.118 2.196 1.00 90.44 85 ASN A C 1
ATOM 674 O O . ASN A 1 85 ? 2.977 -15.567 3.312 1.00 90.44 85 ASN A O 1
ATOM 678 N N . GLY A 1 86 ? 2.553 -14.096 1.663 1.00 94.31 86 GLY A N 1
ATOM 679 C CA . GLY A 1 86 ? 1.465 -13.386 2.341 1.00 94.31 86 GLY A CA 1
ATOM 680 C C . GLY A 1 86 ? 1.931 -12.498 3.499 1.00 94.31 86 GLY A C 1
ATOM 681 O O . GLY A 1 86 ? 1.185 -12.320 4.461 1.00 94.31 86 GLY A O 1
ATOM 682 N N . ARG A 1 87 ? 3.163 -11.982 3.432 1.00 96.06 87 ARG A N 1
ATOM 683 C CA . ARG A 1 87 ? 3.809 -11.118 4.439 1.00 96.06 87 ARG A CA 1
ATOM 684 C C . ARG A 1 87 ? 4.240 -9.753 3.884 1.00 96.06 87 ARG A C 1
ATOM 686 O O . ARG A 1 87 ? 5.110 -9.102 4.453 1.00 96.06 87 ARG A O 1
ATOM 693 N N . ALA A 1 88 ? 3.637 -9.338 2.775 1.00 96.75 88 ALA A N 1
ATOM 694 C CA . ALA A 1 88 ? 3.706 -7.978 2.258 1.00 96.75 88 ALA A CA 1
ATOM 695 C C . ALA A 1 88 ? 2.311 -7.440 1.970 1.00 96.75 88 ALA A C 1
ATOM 697 O O . ALA A 1 88 ? 1.369 -8.224 1.842 1.00 96.75 88 ALA A O 1
ATOM 698 N N . ILE A 1 89 ? 2.194 -6.117 1.897 1.00 98.31 89 ILE A N 1
ATOM 699 C CA . ILE A 1 89 ? 0.985 -5.386 1.534 1.00 98.31 89 ILE A CA 1
ATOM 700 C C . ILE A 1 89 ? 1.382 -4.195 0.667 1.00 98.31 89 ILE A C 1
ATOM 702 O O . ILE A 1 89 ? 2.216 -3.393 1.082 1.00 98.31 89 ILE A O 1
ATOM 706 N N . ASP A 1 90 ? 0.715 -4.066 -0.476 1.00 98.19 90 ASP A N 1
ATOM 707 C CA . ASP A 1 90 ? 0.746 -2.871 -1.314 1.00 98.19 90 ASP A CA 1
ATOM 708 C C . ASP A 1 90 ? -0.543 -2.079 -1.079 1.00 98.19 90 ASP A C 1
ATOM 710 O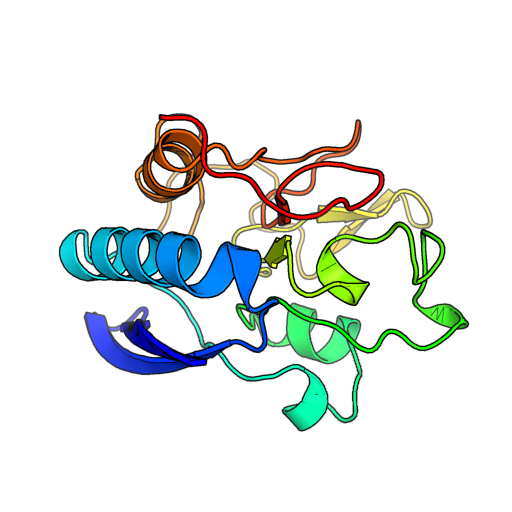 O . ASP A 1 90 ? -1.634 -2.650 -1.140 1.00 98.19 90 ASP A O 1
ATOM 714 N N . ILE A 1 91 ? -0.437 -0.780 -0.783 1.00 98.69 91 ILE A N 1
ATOM 715 C CA . ILE A 1 91 ? -1.586 0.105 -0.523 1.00 98.69 91 ILE A CA 1
ATOM 716 C C . ILE A 1 91 ? -1.723 1.150 -1.625 1.00 98.69 91 ILE A C 1
ATOM 718 O O . ILE A 1 91 ? -0.770 1.881 -1.889 1.00 98.69 91 ILE A O 1
ATOM 722 N N . ASN A 1 92 ? -2.937 1.269 -2.175 1.00 98.56 92 ASN A N 1
ATOM 723 C CA . ASN A 1 92 ? -3.330 2.267 -3.180 1.00 98.56 92 ASN A CA 1
ATOM 724 C C . ASN A 1 92 ? -2.236 2.504 -4.248 1.00 98.56 92 ASN A C 1
ATOM 726 O O . ASN A 1 92 ? -1.599 3.568 -4.244 1.00 98.56 92 ASN A O 1
ATOM 730 N N . PRO A 1 93 ? -1.929 1.506 -5.099 1.00 98.31 93 PRO A N 1
ATOM 731 C CA . PRO A 1 93 ? -0.843 1.587 -6.073 1.00 98.31 93 PRO A CA 1
ATOM 732 C C . PRO A 1 93 ? -0.857 2.843 -6.953 1.00 98.31 93 PRO A C 1
ATOM 734 O O . PRO A 1 93 ? 0.212 3.357 -7.277 1.00 98.31 93 PRO A O 1
ATOM 737 N N . PHE A 1 94 ? -2.027 3.378 -7.320 1.00 98.25 94 PHE A N 1
ATOM 738 C CA . PHE A 1 94 ? -2.112 4.579 -8.154 1.00 98.25 94 PHE A CA 1
ATOM 739 C C . PHE A 1 94 ? -1.571 5.819 -7.432 1.00 98.25 94 PHE A C 1
ATOM 741 O O . PHE A 1 94 ? -0.769 6.568 -7.997 1.00 98.25 94 PHE A O 1
ATOM 748 N N . GLU A 1 95 ? -1.938 6.006 -6.161 1.00 98.56 95 GLU A N 1
ATOM 749 C CA . GLU A 1 95 ? -1.412 7.093 -5.326 1.00 98.56 95 GLU A CA 1
ATOM 750 C C . GLU A 1 95 ? -0.003 6.812 -4.768 1.00 98.56 95 GLU A C 1
ATOM 752 O O . GLU A 1 95 ? 0.695 7.725 -4.305 1.00 98.56 95 GLU A O 1
ATOM 757 N N . ASN A 1 96 ? 0.444 5.555 -4.809 1.00 98.50 96 ASN A N 1
ATOM 758 C CA . ASN A 1 96 ? 1.720 5.100 -4.258 1.00 98.50 96 ASN A CA 1
ATOM 759 C C . ASN A 1 96 ? 2.511 4.254 -5.269 1.00 98.50 96 ASN A C 1
ATOM 761 O O . ASN A 1 96 ? 2.809 3.092 -5.000 1.00 98.50 96 ASN A O 1
ATOM 765 N N . PRO A 1 97 ? 2.905 4.831 -6.415 1.00 97.69 97 PRO A N 1
ATOM 766 C CA . PRO A 1 97 ? 3.523 4.060 -7.480 1.00 97.69 97 PRO A CA 1
ATOM 767 C C . PRO A 1 97 ? 4.931 3.586 -7.112 1.00 97.69 97 PRO A C 1
ATOM 769 O O . PRO A 1 97 ? 5.614 4.172 -6.265 1.00 97.69 97 PRO A O 1
ATOM 772 N N . TRP A 1 98 ? 5.394 2.566 -7.825 1.00 95.38 98 TRP A N 1
ATOM 773 C CA . TRP A 1 98 ? 6.773 2.094 -7.764 1.00 95.38 98 TRP A CA 1
ATOM 774 C C . TRP A 1 98 ? 7.531 2.438 -9.043 1.00 95.38 98 TRP A C 1
ATOM 776 O O . TRP A 1 98 ? 6.937 2.711 -10.092 1.00 95.38 98 TRP A O 1
ATOM 786 N N . LYS A 1 99 ? 8.860 2.456 -8.950 1.00 95.50 99 LYS A N 1
ATOM 787 C CA . LYS A 1 99 ? 9.754 2.719 -10.074 1.00 95.50 99 LYS A CA 1
ATOM 788 C C . LYS A 1 99 ? 10.259 1.404 -10.666 1.00 95.50 99 LYS A C 1
ATOM 790 O O . LYS A 1 99 ? 11.128 0.752 -10.091 1.00 95.50 99 LYS A O 1
ATOM 795 N N . ASP A 1 100 ? 9.791 1.080 -11.865 1.00 89.19 100 ASP A N 1
ATOM 796 C CA . ASP A 1 100 ? 10.258 -0.073 -12.627 1.00 89.19 100 ASP A CA 1
ATOM 797 C C . ASP A 1 100 ? 11.542 0.275 -13.394 1.00 89.19 100 ASP A C 1
ATOM 799 O O . ASP A 1 100 ? 11.556 1.094 -14.320 1.00 89.19 100 ASP A O 1
ATOM 803 N N . LEU A 1 101 ? 12.653 -0.353 -13.004 1.00 87.00 101 LEU A N 1
ATOM 804 C CA . LEU A 1 101 ? 13.958 -0.130 -13.624 1.00 87.00 101 LEU A CA 1
ATOM 805 C C . LEU A 1 101 ? 14.087 -0.739 -15.027 1.00 87.00 101 LEU A C 1
ATOM 807 O O . LEU A 1 101 ? 14.950 -0.297 -15.781 1.00 87.00 101 LEU A O 1
ATOM 811 N N . ARG A 1 102 ? 13.235 -1.698 -15.413 1.00 86.00 102 ARG A N 1
ATOM 812 C CA . ARG A 1 102 ? 13.287 -2.343 -16.741 1.00 86.00 102 ARG A CA 1
ATOM 813 C C . ARG A 1 102 ? 12.930 -1.360 -17.857 1.00 86.00 102 ARG A C 1
ATOM 815 O O . ARG A 1 102 ? 13.529 -1.393 -18.925 1.00 86.00 102 ARG A O 1
ATOM 822 N N . CYS A 1 103 ? 11.978 -0.468 -17.584 1.00 88.62 103 CYS A N 1
ATOM 823 C CA . CYS A 1 103 ? 11.541 0.612 -18.478 1.00 88.62 103 CYS A CA 1
ATOM 824 C C . CYS A 1 103 ? 12.024 2.001 -18.028 1.00 88.62 103 CYS A C 1
ATOM 826 O O . CYS A 1 103 ? 11.828 2.975 -18.750 1.00 88.62 103 CYS A O 1
ATOM 828 N N . THR A 1 104 ? 12.608 2.124 -16.828 1.00 91.31 104 THR A N 1
ATOM 829 C CA . THR A 1 104 ? 12.863 3.416 -16.160 1.00 91.31 104 THR A CA 1
ATOM 830 C C . THR A 1 104 ? 11.586 4.265 -16.047 1.00 91.31 104 THR A C 1
ATOM 832 O O . THR A 1 104 ? 11.586 5.472 -16.288 1.00 91.31 104 THR A O 1
ATOM 835 N N . CYS A 1 105 ? 10.472 3.630 -15.680 1.00 92.81 105 CYS A N 1
ATOM 836 C CA . CYS A 1 105 ? 9.149 4.247 -15.637 1.00 92.81 105 CYS A CA 1
ATOM 837 C C . CYS A 1 105 ? 8.470 4.059 -14.271 1.00 92.81 105 CYS A C 1
ATOM 839 O O . CYS A 1 105 ? 8.937 3.292 -13.432 1.00 92.81 105 CYS A O 1
ATOM 841 N N . TRP A 1 106 ? 7.407 4.824 -14.017 1.00 96.38 106 TRP A N 1
ATOM 842 C CA . TRP A 1 106 ? 6.581 4.685 -12.815 1.00 96.38 106 TRP A CA 1
ATOM 843 C C . TRP A 1 106 ? 5.334 3.881 -13.147 1.00 96.38 106 TRP A C 1
ATOM 845 O O . TRP A 1 106 ? 4.725 4.115 -14.191 1.00 96.38 106 TRP A O 1
ATOM 855 N N . PHE A 1 107 ? 4.950 2.975 -12.256 1.00 94.69 107 PHE A N 1
ATOM 856 C CA . PHE A 1 107 ? 3.797 2.105 -12.441 1.00 94.69 107 PHE A CA 1
ATOM 857 C C . PHE A 1 107 ? 2.937 2.066 -11.166 1.00 94.69 107 PHE A C 1
ATOM 859 O O . PHE A 1 107 ? 3.499 2.066 -10.069 1.00 94.69 107 PHE A O 1
ATOM 866 N N . PRO A 1 108 ? 1.594 2.020 -11.275 1.00 95.19 108 PRO A N 1
ATOM 867 C CA . PRO A 1 108 ? 0.786 2.076 -12.502 1.00 95.19 108 PRO A CA 1
ATOM 868 C C . PRO A 1 108 ? 0.681 3.484 -13.113 1.00 95.19 108 PRO A C 1
ATOM 870 O O . PRO A 1 108 ? 0.291 3.619 -14.268 1.00 95.19 108 PRO A O 1
ATOM 873 N N . SER A 1 109 ? 1.057 4.531 -12.373 1.00 93.81 109 SER A N 1
ATOM 874 C CA . SER A 1 109 ? 1.085 5.914 -12.860 1.00 93.81 109 SER A CA 1
ATOM 875 C C . SER A 1 109 ? 2.303 6.675 -12.333 1.00 93.81 109 SER A C 1
ATOM 877 O O . SER A 1 109 ? 2.838 6.383 -11.268 1.00 93.81 109 SER A O 1
ATOM 879 N N . GLY A 1 110 ? 2.7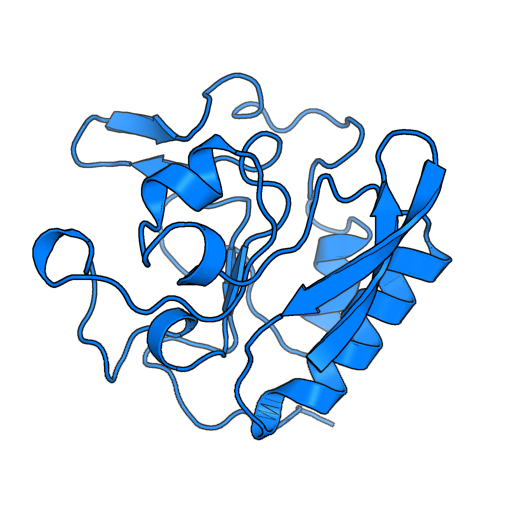43 7.691 -13.076 1.00 95.50 110 GLY A N 1
ATOM 880 C CA . GLY A 1 110 ? 3.767 8.638 -12.638 1.00 95.50 110 GLY A CA 1
ATOM 881 C C . GLY A 1 110 ? 3.221 9.882 -11.938 1.00 95.50 110 GLY A C 1
ATOM 882 O O . GLY A 1 110 ? 4.027 10.742 -11.572 1.00 95.50 110 GLY A O 1
ATOM 883 N N . ASP A 1 111 ? 1.904 10.009 -11.768 1.00 96.81 111 ASP A N 1
ATOM 884 C CA . ASP A 1 111 ? 1.253 11.239 -11.289 1.00 96.81 111 ASP A CA 1
ATOM 885 C C . ASP A 1 111 ? 1.645 11.581 -9.846 1.00 96.81 111 ASP A C 1
ATOM 887 O O . ASP A 1 111 ? 1.926 12.737 -9.521 1.00 96.81 111 ASP A O 1
ATOM 891 N N . TYR A 1 112 ? 1.788 10.559 -9.000 1.00 97.69 112 TYR A N 1
ATOM 892 C CA . TYR A 1 112 ? 2.114 10.711 -7.580 1.00 97.69 112 TYR A CA 1
ATOM 893 C C . TYR A 1 112 ? 3.601 10.529 -7.250 1.00 97.69 112 TYR A C 1
ATOM 895 O O . TYR A 1 112 ? 3.992 10.573 -6.081 1.00 97.69 112 TYR A O 1
ATOM 903 N N . ARG A 1 113 ? 4.477 10.426 -8.262 1.00 96.50 113 ARG A N 1
ATOM 904 C CA . ARG A 1 113 ? 5.928 10.225 -8.061 1.00 96.50 113 ARG A CA 1
ATOM 905 C C . ARG A 1 113 ? 6.607 11.313 -7.227 1.00 96.50 113 ARG A C 1
ATOM 907 O O . ARG A 1 113 ? 7.628 11.069 -6.598 1.00 96.50 113 ARG A O 1
ATOM 914 N N . ALA A 1 114 ? 6.060 12.531 -7.252 1.00 96.50 114 ALA A N 1
ATOM 915 C CA . ALA A 1 114 ? 6.588 13.674 -6.509 1.00 96.50 114 ALA A CA 1
ATOM 916 C C . ALA A 1 114 ? 6.204 13.655 -5.023 1.00 96.50 114 ALA A C 1
ATOM 918 O O . ALA A 1 114 ? 6.709 14.478 -4.264 1.00 96.50 114 ALA A O 1
ATOM 919 N N . ARG A 1 115 ? 5.312 12.741 -4.611 1.00 95.31 115 ARG A N 1
ATOM 920 C CA . ARG A 1 115 ? 4.972 12.491 -3.204 1.00 95.31 115 ARG A CA 1
ATOM 921 C C . ARG A 1 115 ? 4.493 13.718 -2.442 1.00 95.31 115 ARG A C 1
ATOM 923 O O . ARG A 1 115 ? 4.809 13.906 -1.271 1.00 95.31 115 ARG A O 1
ATOM 930 N N . LYS A 1 116 ? 3.695 14.540 -3.123 1.00 96.94 116 LYS A N 1
ATOM 931 C CA . LYS A 1 116 ? 2.952 15.635 -2.501 1.00 96.94 116 LYS A CA 1
ATOM 932 C C . LYS A 1 116 ? 1.809 15.067 -1.664 1.00 96.94 116 LYS A C 1
ATOM 934 O O . LYS A 1 116 ? 1.244 14.034 -2.011 1.00 96.94 116 LYS A O 1
ATOM 939 N N . GLU A 1 117 ? 1.483 15.752 -0.576 1.00 96.94 117 GLU A N 1
ATOM 940 C CA . GLU A 1 117 ? 0.361 15.381 0.281 1.00 96.94 117 GLU A CA 1
ATOM 941 C C . GLU A 1 117 ? -0.956 15.423 -0.501 1.00 96.94 117 GLU A C 1
ATOM 943 O O . GLU A 1 117 ? -1.284 16.425 -1.137 1.00 96.94 117 GLU A O 1
ATOM 948 N N . ALA A 1 118 ? -1.681 14.308 -0.471 1.00 97.38 118 ALA A N 1
ATOM 949 C CA . ALA A 1 118 ? -2.993 14.132 -1.076 1.00 97.38 118 ALA A CA 1
ATOM 950 C C . ALA A 1 118 ? -3.688 12.915 -0.432 1.00 97.38 118 ALA A C 1
ATOM 952 O O . ALA A 1 118 ? -3.006 12.070 0.165 1.00 97.38 118 ALA A O 1
ATOM 953 N N . PRO A 1 119 ? -5.024 12.793 -0.546 1.00 98.00 119 PRO A N 1
ATOM 954 C CA . PRO A 1 119 ? -5.742 11.595 -0.117 1.00 98.00 119 PRO A CA 1
ATOM 955 C C . PRO A 1 119 ? -5.103 10.324 -0.692 1.00 98.00 119 PRO A C 1
ATOM 957 O O . PRO A 1 119 ? -4.793 10.275 -1.877 1.00 98.00 119 PRO A O 1
ATOM 960 N N . GLY A 1 120 ? -4.879 9.313 0.150 1.00 98.00 120 GLY A N 1
ATOM 961 C CA . GLY A 1 120 ? -4.340 8.013 -0.263 1.00 98.00 120 GLY A CA 1
ATOM 962 C C . GLY A 1 120 ? -2.816 7.942 -0.410 1.00 98.00 120 GLY A C 1
ATOM 963 O O . GLY A 1 120 ? -2.285 6.841 -0.539 1.00 98.00 120 GLY A O 1
ATOM 964 N N . VAL A 1 121 ? -2.092 9.066 -0.324 1.00 98.62 121 VAL A N 1
ATOM 965 C CA . VAL A 1 121 ? -0.621 9.102 -0.428 1.00 98.62 121 VAL A CA 1
ATOM 966 C C . VAL A 1 121 ? 0.047 8.775 0.916 1.00 98.62 121 VAL A C 1
ATOM 968 O O . VAL A 1 121 ? -0.230 9.387 1.947 1.00 98.62 121 VAL A O 1
ATOM 971 N N . ILE A 1 122 ? 0.990 7.830 0.913 1.00 98.62 122 ILE A N 1
ATOM 972 C CA . ILE A 1 122 ? 1.623 7.276 2.125 1.00 98.62 122 ILE A CA 1
ATOM 973 C C . ILE A 1 122 ? 2.858 8.065 2.570 1.00 98.62 122 ILE A C 1
ATOM 975 O O . ILE A 1 122 ? 3.976 7.644 2.347 1.00 98.62 122 ILE A O 1
ATOM 979 N N . LEU A 1 123 ? 2.748 9.197 3.244 1.00 98.25 123 LEU A N 1
ATOM 980 C CA . LEU A 1 123 ? 3.961 9.954 3.604 1.00 98.25 123 LEU A CA 1
ATOM 981 C C . LEU A 1 123 ? 4.798 9.307 4.729 1.00 98.25 123 LEU A C 1
ATOM 983 O O . LEU A 1 123 ? 4.266 8.637 5.620 1.00 98.25 123 LEU A O 1
ATOM 987 N N . ARG A 1 124 ? 6.121 9.548 4.718 1.00 97.06 124 ARG A N 1
ATOM 988 C CA . ARG A 1 124 ? 7.008 9.214 5.849 1.00 97.06 124 ARG A CA 1
ATOM 989 C C . ARG A 1 124 ? 6.505 9.934 7.098 1.00 97.06 124 ARG A C 1
ATOM 991 O O . ARG A 1 124 ? 6.070 11.077 7.007 1.00 97.06 124 ARG A O 1
ATOM 998 N N . ASP A 1 125 ? 6.514 9.245 8.237 1.00 97.38 125 ASP A N 1
ATOM 999 C CA . ASP A 1 125 ? 5.918 9.716 9.497 1.00 97.38 125 ASP A CA 1
ATOM 1000 C C . ASP A 1 125 ? 4.400 10.006 9.423 1.00 97.38 125 ASP A C 1
ATOM 1002 O O . ASP A 1 125 ? 3.798 10.4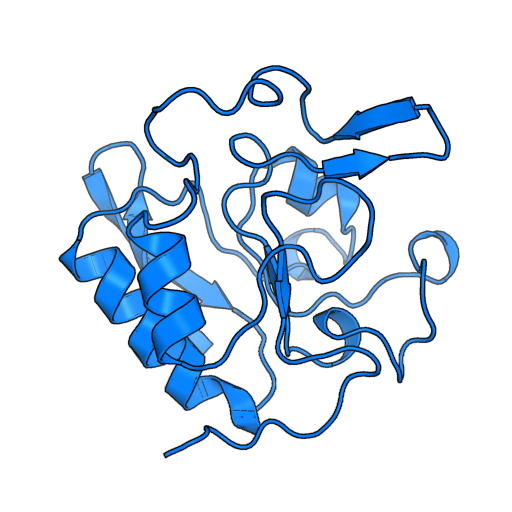56 10.403 1.00 97.38 125 ASP A O 1
ATOM 1006 N N . GLY A 1 126 ? 3.752 9.693 8.297 1.00 98.06 126 GLY A N 1
ATOM 1007 C CA . GLY A 1 126 ? 2.307 9.742 8.114 1.00 98.06 126 GLY A CA 1
ATOM 1008 C C . GLY A 1 126 ? 1.592 8.565 8.780 1.00 98.06 126 GLY A C 1
ATOM 1009 O O . GLY A 1 126 ? 2.215 7.667 9.354 1.00 98.06 126 GLY A O 1
ATOM 1010 N N . VAL A 1 127 ? 0.259 8.564 8.708 1.00 98.25 127 VAL A N 1
ATOM 1011 C CA . VAL A 1 127 ? -0.578 7.580 9.416 1.00 98.25 127 VAL A CA 1
ATOM 1012 C C . VAL A 1 127 ? -0.291 6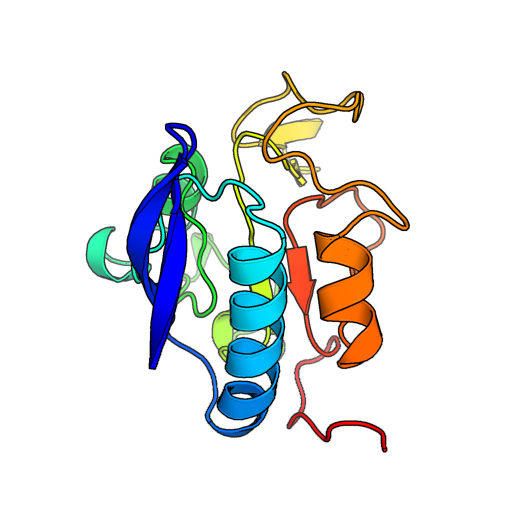.138 9.000 1.00 98.25 127 VAL A C 1
ATOM 1014 O O . VAL A 1 127 ? -0.105 5.287 9.870 1.00 98.25 127 VAL A O 1
ATOM 1017 N N . VAL A 1 128 ? -0.181 5.874 7.694 1.00 98.69 128 VAL A N 1
ATOM 1018 C CA . VAL A 1 128 ? 0.106 4.532 7.172 1.00 98.69 128 VAL A CA 1
ATOM 1019 C C . VAL A 1 128 ? 1.486 4.079 7.615 1.00 98.69 128 VAL A C 1
ATOM 1021 O O . VAL A 1 128 ? 1.615 3.043 8.263 1.00 98.69 128 VAL A O 1
ATOM 1024 N N . TRP A 1 129 ? 2.504 4.908 7.380 1.00 98.69 129 TRP A N 1
ATOM 1025 C CA . TRP A 1 129 ? 3.869 4.609 7.798 1.00 98.69 129 TRP A CA 1
ATOM 1026 C C . TRP A 1 129 ? 3.948 4.290 9.298 1.00 98.69 129 TRP A C 1
ATOM 1028 O O . TRP A 1 129 ? 4.485 3.253 9.679 1.00 98.69 129 TRP A O 1
ATOM 1038 N N . LYS A 1 130 ? 3.349 5.122 10.161 1.00 98.62 130 LYS A N 1
ATOM 1039 C CA . LYS A 1 130 ? 3.337 4.904 11.617 1.00 98.62 130 LYS A CA 1
ATOM 1040 C C . LYS A 1 130 ? 2.615 3.614 12.010 1.00 98.62 130 LYS A C 1
ATOM 1042 O O . LYS A 1 130 ? 3.101 2.910 12.893 1.00 98.62 130 LYS A O 1
ATOM 1047 N N . ALA A 1 131 ? 1.481 3.301 11.378 1.00 98.50 131 ALA A N 1
ATOM 1048 C CA . ALA A 1 131 ? 0.711 2.093 11.670 1.00 98.50 131 ALA A CA 1
ATOM 1049 C C . ALA A 1 131 ? 1.519 0.820 11.374 1.00 98.50 131 ALA A C 1
ATOM 1051 O O . ALA A 1 131 ? 1.610 -0.052 12.235 1.00 98.50 131 ALA A O 1
ATOM 1052 N N . PHE A 1 132 ? 2.169 0.755 10.211 1.00 98.50 132 PHE A N 1
ATOM 1053 C CA . PHE A 1 132 ? 3.029 -0.368 9.829 1.00 98.50 132 PHE A CA 1
ATOM 1054 C C . PHE A 1 132 ? 4.299 -0.449 10.687 1.00 98.50 132 PHE A C 1
ATOM 1056 O O . PHE A 1 132 ? 4.650 -1.514 11.196 1.00 98.50 132 PHE A O 1
ATOM 1063 N N . ARG A 1 133 ? 4.978 0.682 10.917 1.00 97.62 133 ARG A N 1
ATOM 1064 C CA . ARG A 1 133 ? 6.219 0.727 11.709 1.00 97.62 133 ARG A CA 1
ATOM 1065 C C . ARG A 1 133 ? 6.019 0.325 13.162 1.00 97.62 133 ARG A C 1
ATOM 1067 O O . ARG A 1 133 ? 6.889 -0.347 13.711 1.00 97.62 133 ARG A O 1
ATOM 1074 N N . ARG A 1 134 ? 4.891 0.701 13.775 1.00 97.00 134 ARG A N 1
ATOM 1075 C CA . ARG A 1 134 ? 4.526 0.281 15.140 1.00 97.00 134 ARG A CA 1
ATOM 1076 C C . ARG A 1 134 ? 4.432 -1.237 15.262 1.00 97.00 134 ARG A C 1
ATOM 1078 O O . ARG A 1 134 ? 4.729 -1.790 16.309 1.00 97.00 134 ARG A O 1
ATOM 1085 N N . GLU A 1 135 ? 4.046 -1.893 14.181 1.00 97.12 135 GLU A N 1
ATOM 1086 C CA . GLU A 1 135 ? 3.942 -3.341 14.103 1.00 97.12 135 GLU A CA 1
ATOM 1087 C C . GLU A 1 135 ? 5.240 -4.001 13.618 1.00 97.12 135 GLU A C 1
ATOM 1089 O O . GLU A 1 135 ? 5.275 -5.209 13.447 1.00 97.12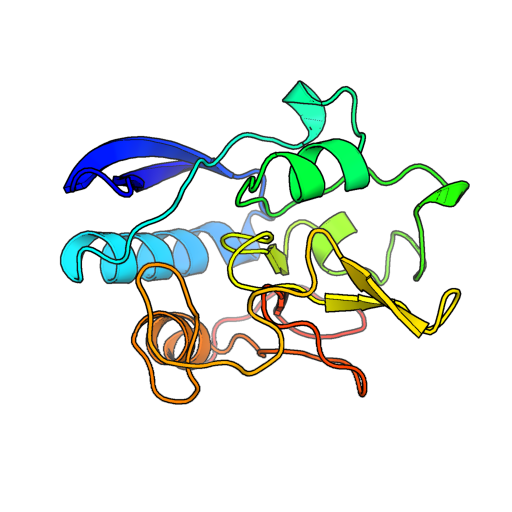 135 GLU A O 1
ATOM 1094 N N . GLY A 1 136 ? 6.318 -3.245 13.396 1.00 96.50 136 GLY A N 1
ATOM 1095 C CA . GLY A 1 136 ? 7.619 -3.783 12.997 1.00 96.50 136 GLY A CA 1
ATOM 1096 C C . GLY A 1 136 ? 7.798 -4.038 11.499 1.00 96.50 136 GLY A C 1
ATOM 1097 O O . GLY A 1 136 ? 8.812 -4.618 11.121 1.00 96.50 136 GLY A O 1
ATOM 1098 N N . TRP A 1 137 ? 6.871 -3.586 10.651 1.00 97.62 137 TRP A N 1
ATOM 1099 C CA . TRP A 1 137 ? 6.999 -3.702 9.197 1.00 97.62 137 TRP A CA 1
ATOM 1100 C C . TRP A 1 137 ? 8.027 -2.699 8.649 1.00 97.62 137 TRP A C 1
ATOM 1102 O O . TRP A 1 137 ? 8.325 -1.662 9.265 1.00 97.62 137 TRP A O 1
ATOM 1112 N N . ILE A 1 138 ? 8.584 -3.022 7.487 1.00 97.44 138 ILE A N 1
ATOM 1113 C CA . ILE A 1 138 ? 9.542 -2.213 6.736 1.00 97.44 138 ILE A CA 1
ATOM 1114 C C . ILE A 1 138 ? 8.788 -1.578 5.571 1.00 97.44 138 ILE A C 1
ATOM 1116 O O . ILE A 1 138 ? 7.915 -2.201 4.981 1.00 97.44 138 ILE A O 1
ATOM 1120 N N . TRP A 1 139 ? 9.089 -0.316 5.283 1.00 97.94 139 TRP A N 1
ATOM 1121 C CA . TRP A 1 139 ? 8.521 0.400 4.145 1.00 97.94 139 TRP A CA 1
ATOM 1122 C C . TRP A 1 139 ? 9.591 0.540 3.070 1.00 97.94 139 TRP A C 1
ATOM 1124 O O . TRP A 1 139 ? 10.692 0.977 3.412 1.00 97.94 139 TRP A O 1
ATOM 1134 N N . GLN A 1 140 ? 9.260 0.227 1.813 1.00 95.25 140 GLN A N 1
ATOM 1135 C CA . GLN A 1 140 ? 10.203 0.251 0.685 1.00 95.25 140 GLN A CA 1
ATOM 1136 C C . GLN A 1 140 ? 11.468 -0.573 0.972 1.00 95.25 140 GLN A C 1
ATOM 1138 O O . GLN A 1 140 ? 12.570 -0.032 1.016 1.00 95.25 140 GLN A O 1
ATOM 1143 N N . ASN A 1 141 ? 11.332 -1.876 1.228 1.00 90.75 141 ASN A N 1
ATOM 1144 C CA . ASN A 1 141 ? 12.462 -2.741 1.591 1.00 90.75 141 ASN A CA 1
ATOM 1145 C C . ASN A 1 141 ? 13.352 -3.136 0.391 1.00 90.75 141 ASN A C 1
ATOM 1147 O O . ASN A 1 141 ? 13.779 -4.282 0.265 1.00 90.75 141 ASN A O 1
ATOM 1151 N N . ILE A 1 142 ? 13.596 -2.186 -0.513 1.00 88.12 142 ILE A N 1
ATOM 1152 C CA . ILE A 1 142 ? 14.444 -2.291 -1.703 1.00 88.12 142 ILE A CA 1
ATOM 1153 C C . ILE A 1 142 ? 15.060 -0.914 -2.010 1.00 88.12 142 ILE A C 1
ATOM 1155 O O . ILE A 1 142 ? 14.519 0.120 -1.624 1.00 88.12 142 ILE A O 1
ATOM 1159 N N . ASP A 1 143 ? 16.169 -0.882 -2.752 1.00 87.56 143 ASP A N 1
ATOM 1160 C CA . ASP A 1 143 ? 16.906 0.361 -3.064 1.00 87.56 143 ASP A CA 1
ATOM 1161 C C . ASP A 1 143 ? 16.246 1.239 -4.146 1.00 87.56 143 ASP A C 1
ATOM 1163 O O . ASP A 1 143 ? 16.786 2.273 -4.555 1.00 87.56 143 ASP A O 1
ATOM 1167 N N . VAL A 1 144 ? 15.072 0.840 -4.634 1.00 91.94 144 VAL A N 1
ATOM 1168 C CA . VAL A 1 144 ? 14.288 1.591 -5.617 1.00 91.94 144 VAL A CA 1
ATOM 1169 C C . VAL A 1 144 ? 12.995 2.095 -4.986 1.00 91.94 144 VAL A C 1
ATOM 1171 O O . VAL A 1 144 ? 12.433 1.415 -4.132 1.00 91.94 144 VAL A O 1
ATOM 1174 N N . PRO A 1 145 ? 12.490 3.274 -5.390 1.00 95.81 145 PRO A N 1
ATOM 1175 C CA . PRO A 1 145 ? 11.212 3.754 -4.885 1.00 95.81 145 PRO A CA 1
ATOM 1176 C C . PRO A 1 145 ? 10.079 2.757 -5.147 1.00 95.81 145 PRO A C 1
ATOM 1178 O O . PRO A 1 145 ? 9.825 2.402 -6.298 1.00 95.81 145 PRO A O 1
ATOM 1181 N N . ASP A 1 146 ? 9.385 2.365 -4.086 1.00 96.56 146 ASP A N 1
ATOM 1182 C CA . ASP A 1 146 ? 8.237 1.458 -4.121 1.00 96.56 146 ASP A CA 1
ATOM 1183 C C . ASP A 1 146 ? 7.210 1.874 -3.068 1.00 96.56 146 ASP A C 1
ATOM 1185 O O . ASP A 1 146 ? 7.093 1.304 -1.985 1.00 96.56 146 ASP A O 1
ATOM 1189 N N . TYR A 1 147 ? 6.516 2.978 -3.340 1.00 98.25 147 TYR A N 1
ATOM 1190 C CA . TYR A 1 147 ? 5.809 3.707 -2.295 1.00 98.25 147 TYR A CA 1
ATOM 1191 C C . TYR A 1 147 ? 4.641 2.948 -1.667 1.00 98.25 147 TYR A C 1
ATOM 1193 O O . TYR A 1 147 ? 4.288 3.257 -0.524 1.00 98.25 147 TYR A O 1
ATOM 1201 N N . MET A 1 148 ? 4.051 1.998 -2.388 1.00 98.06 148 MET A N 1
ATOM 1202 C CA . MET A 1 148 ? 2.947 1.170 -1.905 1.00 98.06 148 MET A CA 1
ATOM 1203 C C . MET A 1 148 ? 3.400 0.094 -0.923 1.00 98.06 148 MET A C 1
ATOM 1205 O O . MET A 1 148 ? 2.592 -0.322 -0.093 1.00 98.06 148 MET A O 1
ATOM 1209 N N . HIS A 1 149 ? 4.665 -0.325 -1.005 1.00 97.81 149 HIS A N 1
ATOM 1210 C CA . HIS A 1 149 ? 5.109 -1.606 -0.486 1.00 97.81 149 HIS A CA 1
ATOM 1211 C C . HIS A 1 149 ? 5.535 -1.577 0.979 1.00 97.81 149 HIS A C 1
ATOM 1213 O O . HIS A 1 149 ? 6.444 -0.837 1.385 1.00 97.81 149 HIS A O 1
ATOM 1219 N N . PHE A 1 150 ? 4.925 -2.465 1.760 1.00 98.50 150 PHE A N 1
ATOM 1220 C CA . PHE A 1 150 ? 5.362 -2.821 3.101 1.00 98.50 150 PHE A CA 1
ATOM 1221 C C . PHE A 1 150 ? 5.516 -4.327 3.240 1.00 98.50 150 PHE A C 1
ATOM 1223 O O . PHE A 1 150 ? 4.623 -5.077 2.859 1.00 98.50 150 PHE A O 1
ATOM 1230 N N . ASP A 1 151 ? 6.571 -4.766 3.913 1.00 97.06 151 ASP A N 1
ATOM 1231 C CA . ASP A 1 151 ? 6.821 -6.178 4.187 1.00 97.06 151 ASP A CA 1
ATOM 1232 C C . ASP A 1 151 ? 7.472 -6.403 5.556 1.00 97.06 151 ASP A C 1
ATOM 1234 O O . ASP A 1 151 ? 7.818 -5.470 6.288 1.00 97.06 151 ASP A O 1
ATOM 1238 N N . THR A 1 152 ? 7.610 -7.672 5.932 1.00 95.94 152 THR A N 1
ATOM 1239 C CA . THR A 1 152 ? 8.204 -8.083 7.209 1.00 95.94 152 THR A CA 1
ATOM 1240 C C . THR A 1 152 ? 9.694 -8.440 7.130 1.00 95.94 152 THR A C 1
ATOM 1242 O O . THR A 1 152 ? 10.242 -8.920 8.122 1.00 95.94 152 THR A O 1
ATOM 1245 N N . GLY A 1 153 ? 10.348 -8.252 5.982 1.00 93.56 153 GLY A N 1
ATOM 1246 C CA . GLY A 1 153 ? 11.741 -8.613 5.722 1.00 93.56 153 GLY A CA 1
ATOM 1247 C C . GLY A 1 153 ? 11.928 -9.439 4.445 1.00 93.56 153 GLY A C 1
ATOM 1248 O O . GLY A 1 153 ? 11.067 -10.242 4.080 1.00 93.56 153 GLY A O 1
ATOM 1249 N N . TYR A 1 154 ? 13.099 -9.276 3.818 1.00 88.56 154 TYR A N 1
ATOM 1250 C CA . TYR A 1 154 ? 13.588 -10.078 2.695 1.00 88.56 154 TYR A CA 1
ATOM 1251 C C . TYR A 1 154 ? 14.937 -10.733 3.069 1.00 88.56 154 TYR A C 1
ATOM 1253 O O . TYR A 1 154 ? 15.816 -10.018 3.562 1.00 88.56 154 TYR A O 1
ATOM 1261 N N . PRO A 1 155 ? 15.141 -12.046 2.833 1.00 89.31 155 PRO A N 1
ATOM 1262 C CA . PRO A 1 155 ? 14.141 -13.015 2.373 1.00 89.31 155 PRO A CA 1
ATOM 1263 C C . PRO A 1 155 ? 12.995 -13.184 3.386 1.00 89.31 155 PRO A C 1
ATOM 1265 O O . PRO A 1 155 ? 13.156 -12.908 4.576 1.00 89.31 155 PRO A O 1
ATOM 1268 N N . SER A 1 156 ? 11.816 -13.590 2.906 1.00 90.62 156 SER A N 1
ATOM 1269 C CA . SER A 1 156 ? 10.624 -13.717 3.750 1.00 90.62 156 SER A CA 1
ATOM 1270 C C . SER A 1 156 ? 10.752 -14.852 4.765 1.00 90.62 156 SER A C 1
ATOM 1272 O O . SER A 1 156 ? 10.820 -16.023 4.407 1.00 90.62 156 SER A O 1
ATOM 1274 N N . GLU A 1 157 ? 10.671 -14.505 6.046 1.00 91.38 157 GLU A N 1
ATOM 1275 C CA . GLU A 1 157 ? 10.731 -15.441 7.172 1.00 91.38 157 GLU A CA 1
ATOM 1276 C C . GLU A 1 157 ? 9.467 -15.346 8.045 1.00 91.38 157 GLU A C 1
ATOM 1278 O O . GLU A 1 157 ? 8.737 -14.350 7.966 1.00 91.38 157 GLU A O 1
ATOM 1283 N N . PRO A 1 158 ? 9.170 -16.358 8.889 1.00 92.25 158 PRO A N 1
ATOM 1284 C CA . PRO A 1 158 ? 8.056 -16.305 9.824 1.00 92.25 158 PRO A CA 1
ATOM 1285 C C . PRO A 1 158 ? 8.065 -15.052 10.690 1.00 92.25 158 PRO A C 1
ATOM 1287 O O . PRO A 1 158 ? 9.026 -14.772 11.414 1.00 92.25 158 PRO A O 1
ATOM 1290 N N . PHE A 1 159 ? 6.960 -14.315 10.641 1.00 91.31 159 PHE A N 1
ATOM 1291 C CA . PHE A 1 159 ? 6.859 -13.045 11.331 1.00 91.31 159 PHE A CA 1
ATOM 1292 C C . PHE A 1 159 ? 6.738 -13.257 12.841 1.00 91.31 159 PHE A C 1
ATOM 1294 O O . PHE A 1 159 ? 5.842 -13.944 13.335 1.00 91.31 159 PHE A O 1
ATOM 1301 N N . ARG A 1 160 ? 7.646 -12.632 13.589 1.00 84.69 160 ARG A N 1
ATOM 1302 C CA . ARG A 1 160 ? 7.595 -12.549 15.048 1.00 84.69 160 ARG A CA 1
ATOM 1303 C C . ARG A 1 160 ? 7.445 -11.082 15.398 1.00 84.69 160 ARG A C 1
ATOM 1305 O O . ARG A 1 160 ? 8.397 -10.321 15.235 1.00 84.69 160 ARG A O 1
ATOM 1312 N N . SER A 1 161 ? 6.258 -10.683 15.854 1.00 64.12 161 SER A N 1
ATOM 1313 C CA . SER A 1 161 ? 6.046 -9.314 16.323 1.00 64.12 161 SER A CA 1
ATOM 1314 C C . SER A 1 161 ? 7.088 -8.998 17.392 1.00 64.12 161 SER A C 1
ATOM 1316 O O . SER A 1 161 ? 7.202 -9.738 18.374 1.00 64.12 161 SER A O 1
ATOM 1318 N N . ARG A 1 162 ? 7.871 -7.935 17.193 1.00 56.91 162 ARG A N 1
ATOM 1319 C CA . ARG A 1 162 ? 8.752 -7.446 18.254 1.00 56.91 162 ARG A CA 1
ATOM 1320 C C . ARG A 1 162 ? 7.870 -6.894 19.387 1.00 56.91 162 ARG A C 1
ATOM 1322 O O . ARG A 1 162 ? 6.868 -6.256 19.062 1.00 56.91 162 ARG A O 1
ATOM 1329 N N . PRO A 1 163 ? 8.176 -7.219 20.656 1.00 48.66 163 PRO A N 1
ATOM 1330 C CA . PRO A 1 163 ? 7.430 -6.711 21.805 1.00 48.66 163 PRO A CA 1
ATOM 1331 C C . PRO A 1 163 ? 7.479 -5.184 21.891 1.00 48.66 163 PRO A C 1
ATOM 1333 O O . PRO A 1 163 ? 8.469 -4.594 21.394 1.00 48.66 163 PRO A O 1
#